Protein AF-A0A944VG94-F1 (afdb_monomer)

pLDDT: mean 92.04, std 11.25, range [38.28, 97.88]

Foldseek 3Di:
DDDPPDQLPQLVVQQPDDPVLSVLCVVVVNRHLLSLAPDDLVVSQVVSCVVVVHRDDCLSSLSSQLSNQVNHDPDDDPCSSHSVCSDPVNVVVVD

Radius of gyration: 13.61 Å; Cα contacts (8 Å, |Δi|>4): 105; chains: 1; bounding box: 28×43×30 Å

Secondary structure (DSSP, 8-state):
------GGGGGGGSTT--HHHHHHHHHTT--SGGGGTT--HHHHHHHHHHHHTS---THHHHHHHHHHHHHH-SS--TTTTSGGGGSHHHHHTT-

Mean predicted aligned error: 4.1 Å

Structure (mmCIF, N/CA/C/O backbone):
data_AF-A0A944VG94-F1
#
_entry.id   AF-A0A944VG94-F1
#
loop_
_atom_site.group_PDB
_atom_site.id
_atom_site.type_symbol
_atom_site.label_atom_id
_atom_site.label_alt_id
_atom_site.label_comp_id
_atom_site.label_asym_id
_atom_site.label_entity_id
_atom_site.label_seq_id
_atom_site.pdbx_PDB_ins_code
_atom_site.Cartn_x
_atom_site.Cartn_y
_atom_site.Cartn_z
_atom_site.occupancy
_atom_site.B_iso_or_equiv
_atom_site.auth_seq_id
_atom_site.auth_comp_id
_atom_site.auth_asym_id
_atom_site.auth_atom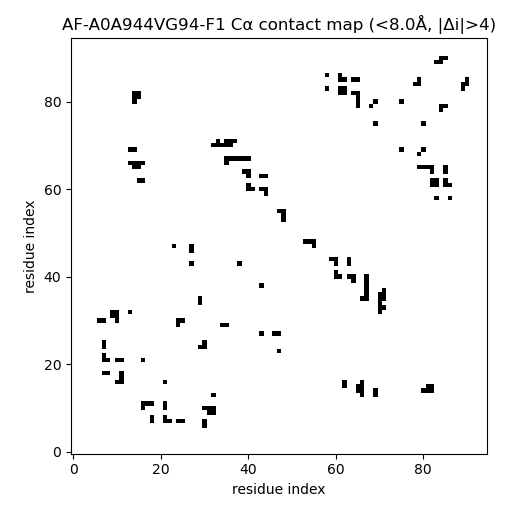_id
_atom_site.pdbx_PDB_model_num
ATOM 1 N N . MET A 1 1 ? -14.059 24.271 18.481 1.00 38.28 1 MET A N 1
ATOM 2 C CA . MET A 1 1 ? -13.487 24.110 17.127 1.00 38.28 1 MET A CA 1
ATOM 3 C C . MET A 1 1 ? -13.345 22.617 16.876 1.00 38.28 1 MET A C 1
ATOM 5 O O . MET A 1 1 ? -12.451 21.996 17.432 1.00 38.28 1 MET A O 1
ATOM 9 N N . THR A 1 2 ? -14.291 22.003 16.171 1.00 46.84 2 THR A N 1
ATOM 10 C CA . THR A 1 2 ? -14.237 20.577 15.822 1.00 46.84 2 THR A CA 1
ATOM 11 C C . THR A 1 2 ? -13.097 20.366 14.831 1.00 46.84 2 THR A C 1
ATOM 13 O O . THR A 1 2 ? -13.160 20.871 13.713 1.00 46.84 2 THR A O 1
ATOM 16 N N . GLN A 1 3 ? -12.031 19.666 15.229 1.00 50.53 3 GLN A N 1
ATOM 17 C CA . GLN A 1 3 ? -11.046 19.185 14.259 1.00 50.53 3 GLN A CA 1
ATOM 18 C C . GLN A 1 3 ? -11.789 18.275 13.277 1.00 50.53 3 GLN A C 1
ATOM 20 O O . GLN A 1 3 ? -12.276 17.219 13.677 1.00 50.53 3 GLN A O 1
ATOM 25 N N . ALA A 1 4 ? -11.907 18.687 12.014 1.00 61.91 4 ALA A N 1
ATOM 26 C CA . ALA A 1 4 ? -12.375 17.804 10.956 1.00 61.91 4 ALA A CA 1
ATOM 27 C C . ALA A 1 4 ? -11.386 16.638 10.878 1.00 61.91 4 ALA A C 1
ATOM 29 O O . ALA A 1 4 ? -10.229 16.798 10.480 1.00 61.91 4 ALA A O 1
ATOM 30 N N . GLN A 1 5 ? -11.801 15.477 11.375 1.00 66.06 5 GLN A N 1
ATOM 31 C CA . GLN A 1 5 ? -10.964 14.294 11.364 1.00 66.06 5 GLN A CA 1
ATOM 32 C C . GLN A 1 5 ? -10.750 13.907 9.900 1.00 66.06 5 GLN A C 1
ATOM 34 O O . GLN A 1 5 ? -11.712 13.764 9.149 1.00 66.06 5 GLN A O 1
ATOM 39 N N . LYS A 1 6 ? -9.488 13.796 9.474 1.00 83.44 6 LYS A N 1
ATOM 40 C CA . LYS A 1 6 ? -9.157 13.384 8.106 1.00 83.44 6 LYS A CA 1
ATOM 41 C C . LYS A 1 6 ? -9.838 12.033 7.829 1.00 83.44 6 LYS A C 1
ATOM 43 O O . LYS A 1 6 ? -9.545 11.091 8.569 1.00 83.44 6 LYS A O 1
ATOM 48 N N . PRO A 1 7 ? -10.706 11.907 6.807 1.00 87.31 7 PRO A N 1
ATOM 49 C CA . PRO A 1 7 ? -11.515 10.700 6.613 1.00 87.31 7 PRO A CA 1
ATOM 50 C C . PRO A 1 7 ? -10.666 9.450 6.341 1.00 87.31 7 PRO A C 1
ATOM 52 O O . PRO A 1 7 ? -11.082 8.339 6.634 1.00 87.31 7 PRO A O 1
ATOM 55 N N . TRP A 1 8 ? -9.431 9.625 5.869 1.00 93.00 8 TRP A N 1
ATOM 56 C CA . TRP A 1 8 ? -8.467 8.548 5.640 1.00 93.00 8 TRP A CA 1
ATOM 57 C C . TRP A 1 8 ? -7.657 8.136 6.876 1.00 93.00 8 TRP A C 1
ATOM 59 O O . TRP A 1 8 ? -6.796 7.265 6.783 1.00 93.00 8 TRP A O 1
ATOM 69 N N . LYS A 1 9 ? -7.881 8.742 8.052 1.00 93.75 9 LYS A N 1
ATOM 70 C CA . LYS A 1 9 ? -7.117 8.407 9.269 1.00 93.75 9 LYS A CA 1
ATOM 71 C C . LYS A 1 9 ? -7.250 6.927 9.640 1.00 93.75 9 LYS A C 1
ATOM 73 O O . LYS A 1 9 ? -6.284 6.341 10.112 1.00 93.75 9 LYS A O 1
ATOM 78 N N . GLN A 1 10 ? -8.408 6.326 9.376 1.00 93.75 10 GLN A N 1
ATOM 79 C CA . GLN A 1 10 ? -8.652 4.908 9.638 1.00 93.75 10 GLN A CA 1
ATOM 80 C C . GLN A 1 10 ? -7.763 3.964 8.821 1.00 93.75 10 GLN A C 1
ATOM 82 O O . GLN A 1 10 ? -7.458 2.878 9.289 1.00 93.75 10 GLN A O 1
ATOM 87 N N . LEU A 1 11 ? -7.273 4.384 7.651 1.00 96.75 11 LEU A N 1
ATOM 88 C CA . LEU A 1 11 ? -6.385 3.568 6.816 1.00 96.75 11 LEU A CA 1
ATOM 89 C C . LEU A 1 11 ? -4.949 3.506 7.364 1.00 96.75 11 LEU A C 1
ATOM 91 O O . LEU A 1 11 ? -4.166 2.663 6.945 1.00 96.75 11 LEU A O 1
ATOM 95 N N . GLN A 1 12 ? -4.594 4.360 8.331 1.00 96.81 12 GLN A N 1
ATOM 96 C CA . GLN A 1 12 ? -3.262 4.366 8.957 1.00 96.81 12 GLN A CA 1
ATOM 97 C C . GLN A 1 12 ? -3.055 3.210 9.947 1.00 96.81 12 GLN A C 1
ATOM 99 O O . GLN A 1 12 ? -1.961 3.056 10.482 1.00 96.81 12 GLN A O 1
ATOM 104 N N . VAL A 1 13 ? -4.087 2.396 10.207 1.00 96.06 13 VAL A N 1
ATOM 105 C CA . VAL A 1 13 ? -3.931 1.140 10.962 1.00 96.06 13 VAL A CA 1
ATOM 106 C C . VAL A 1 13 ? -3.142 0.094 10.171 1.00 96.06 13 VAL A C 1
ATOM 108 O O . VAL A 1 13 ? -2.616 -0.847 10.759 1.00 96.06 13 VAL A O 1
ATOM 111 N N . ILE A 1 14 ? -3.056 0.259 8.848 1.00 96.56 14 ILE A N 1
ATOM 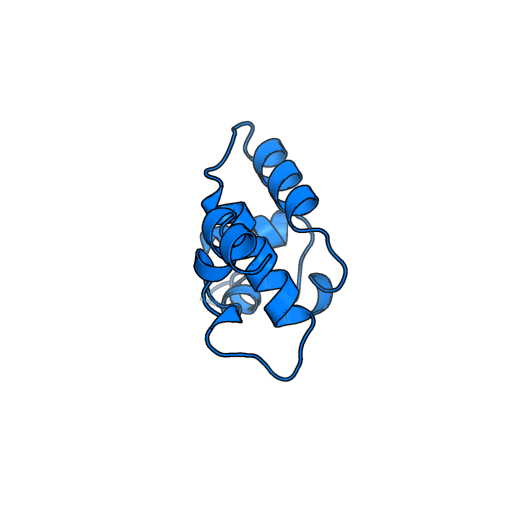112 C CA . ILE A 1 14 ? -2.337 -0.647 7.961 1.00 96.56 14 ILE A CA 1
ATOM 113 C C . ILE A 1 14 ? -0.824 -0.456 8.164 1.00 96.56 14 ILE A C 1
ATOM 115 O O . ILE A 1 14 ? -0.320 0.669 8.054 1.00 96.56 14 ILE A O 1
ATOM 119 N N . PRO A 1 15 ? -0.058 -1.533 8.409 1.00 95.38 15 PRO A N 1
ATOM 120 C CA . PRO A 1 15 ? 1.389 -1.443 8.556 1.00 95.38 15 PRO A CA 1
ATOM 121 C C . PRO A 1 15 ? 2.068 -0.815 7.332 1.00 95.38 15 PRO A C 1
ATOM 123 O O . PRO A 1 15 ? 1.816 -1.193 6.191 1.00 95.38 15 PRO A O 1
ATOM 126 N N . GLY A 1 16 ? 2.944 0.163 7.573 1.00 92.94 16 GLY A N 1
ATOM 127 C CA . GLY A 1 16 ? 3.642 0.898 6.511 1.00 92.94 16 GLY A CA 1
ATOM 128 C C . GLY A 1 16 ? 2.837 2.035 5.868 1.00 92.94 16 GLY A C 1
ATOM 129 O O . GLY A 1 16 ? 3.403 2.784 5.075 1.00 92.94 16 GLY A O 1
ATOM 130 N N . VAL A 1 17 ? 1.563 2.230 6.231 1.00 96.44 17 VAL A N 1
ATOM 131 C CA . VAL A 1 17 ? 0.718 3.301 5.682 1.00 96.44 17 VAL A CA 1
ATOM 132 C C . VAL A 1 17 ? 0.736 4.532 6.590 1.00 96.44 17 VAL A C 1
ATOM 134 O O . VAL A 1 17 ? 0.078 4.599 7.625 1.00 96.44 17 VAL A O 1
ATOM 137 N N . GLY A 1 18 ? 1.485 5.553 6.170 1.00 95.00 18 GLY A N 1
ATOM 138 C CA . GLY A 1 18 ? 1.465 6.881 6.790 1.00 95.00 18 GLY A CA 1
ATOM 139 C C . GLY A 1 18 ? 0.341 7.791 6.261 1.00 95.00 18 GLY A C 1
ATOM 140 O O . GLY A 1 18 ? -0.381 7.423 5.333 1.00 95.00 18 GLY A O 1
ATOM 141 N N . PRO A 1 19 ? 0.213 9.031 6.779 1.00 95.31 19 PRO A N 1
ATOM 142 C CA . PRO A 1 19 ? -0.847 9.962 6.382 1.00 95.31 19 PRO A CA 1
ATOM 143 C C . PRO A 1 19 ? -0.917 10.291 4.885 1.00 95.31 19 PRO A C 1
ATOM 145 O O . PRO A 1 19 ? -2.017 10.543 4.397 1.00 95.31 19 PRO A O 1
ATOM 148 N N . SER A 1 20 ? 0.223 10.303 4.180 1.00 93.88 20 SER A N 1
ATOM 149 C CA . SER A 1 20 ? 0.278 10.524 2.725 1.00 93.88 20 SER A CA 1
ATOM 150 C C . SER A 1 20 ? -0.308 9.336 1.969 1.00 93.88 20 SER A C 1
ATOM 152 O O . SER A 1 20 ? -1.242 9.502 1.201 1.00 93.88 20 SER A O 1
ATOM 154 N N . ILE A 1 21 ? 0.160 8.123 2.270 1.00 95.81 21 ILE A N 1
ATOM 155 C CA . ILE A 1 21 ? -0.296 6.902 1.593 1.00 95.81 21 ILE A CA 1
ATOM 156 C C . ILE A 1 21 ? -1.777 6.643 1.889 1.00 95.81 21 ILE A C 1
ATOM 158 O O . ILE A 1 21 ? -2.531 6.269 1.000 1.00 95.81 21 ILE A O 1
ATOM 162 N N . ALA A 1 22 ? -2.225 6.905 3.120 1.00 97.00 22 ALA A N 1
ATOM 163 C CA . ALA A 1 22 ? -3.639 6.828 3.476 1.00 97.00 22 ALA A CA 1
ATOM 164 C C . ALA A 1 22 ? -4.499 7.807 2.657 1.00 97.00 22 ALA A C 1
ATOM 166 O O . ALA A 1 22 ? -5.603 7.464 2.242 1.00 97.00 22 ALA A O 1
ATOM 167 N N . HIS A 1 23 ? -4.000 9.020 2.413 1.00 95.31 23 HIS A N 1
ATOM 168 C CA . HIS A 1 23 ? -4.678 9.980 1.548 1.00 95.31 23 HIS A CA 1
ATOM 169 C C . HIS A 1 23 ? -4.715 9.497 0.092 1.00 95.31 23 HIS A C 1
ATOM 171 O O . HIS A 1 23 ? -5.769 9.564 -0.533 1.00 95.31 23 HIS A O 1
ATOM 177 N N . ASP A 1 24 ? -3.612 8.946 -0.417 1.00 94.81 24 ASP A N 1
ATOM 178 C CA . ASP A 1 24 ? -3.537 8.406 -1.779 1.00 94.81 24 ASP A CA 1
ATOM 179 C C . ASP A 1 24 ? -4.525 7.246 -1.975 1.00 94.81 24 ASP A C 1
ATOM 181 O O . ASP A 1 24 ? -5.306 7.250 -2.922 1.00 94.81 24 ASP A O 1
ATOM 185 N N . LEU A 1 25 ? -4.586 6.305 -1.025 1.00 96.56 25 LEU A N 1
ATOM 186 C CA . LEU A 1 25 ? -5.589 5.233 -1.005 1.00 96.56 25 LEU A CA 1
ATOM 187 C C . LEU A 1 25 ? -7.017 5.796 -1.037 1.00 96.56 25 LEU A C 1
ATOM 189 O O . LEU A 1 25 ? -7.862 5.336 -1.805 1.00 96.56 25 LEU A O 1
ATOM 193 N N . TRP A 1 26 ? -7.278 6.850 -0.265 1.00 96.25 26 TRP A N 1
ATOM 194 C CA . TRP A 1 26 ? -8.584 7.498 -0.255 1.00 96.25 26 TRP A CA 1
ATOM 195 C C . TRP A 1 26 ? -8.947 8.152 -1.592 1.00 96.25 26 TRP A C 1
ATOM 197 O O . TRP A 1 26 ? -10.114 8.076 -1.997 1.00 96.25 26 TRP A O 1
ATOM 207 N N . LEU A 1 27 ? -7.974 8.747 -2.293 1.00 94.50 27 LEU A N 1
ATOM 208 C CA . LEU A 1 27 ? -8.143 9.271 -3.654 1.00 94.50 27 LEU A CA 1
ATOM 209 C C . LEU A 1 27 ? -8.390 8.156 -4.680 1.00 94.50 27 LEU A C 1
ATOM 211 O O . LEU A 1 27 ? -9.153 8.357 -5.621 1.00 94.50 27 LEU A O 1
ATOM 215 N N . LEU A 1 28 ? -7.816 6.969 -4.467 1.00 95.25 28 LEU A N 1
ATOM 216 C CA . LEU A 1 28 ? -8.065 5.774 -5.283 1.00 95.25 28 LEU A CA 1
ATOM 217 C C . LEU A 1 28 ? -9.448 5.143 -5.052 1.00 95.25 28 LEU A C 1
ATOM 219 O O . LEU A 1 28 ? -9.829 4.224 -5.778 1.00 95.25 28 LEU A O 1
ATOM 223 N N . GLY A 1 29 ? -10.211 5.646 -4.080 1.00 95.12 29 GLY A N 1
ATOM 224 C CA . GLY A 1 29 ? -11.547 5.154 -3.749 1.00 95.12 29 GLY A CA 1
ATOM 225 C C . GLY A 1 29 ? -11.587 4.183 -2.570 1.00 95.12 29 GLY A C 1
ATOM 226 O O . GLY A 1 29 ? -12.681 3.826 -2.158 1.00 95.12 29 GLY A O 1
ATOM 227 N N . ILE A 1 30 ? -10.442 3.836 -1.978 1.00 97.12 30 ILE A N 1
ATOM 228 C CA . ILE A 1 30 ? -10.351 2.975 -0.792 1.00 97.12 30 ILE A CA 1
ATOM 229 C C . ILE A 1 30 ? -10.766 3.789 0.435 1.00 97.12 30 ILE A C 1
ATOM 231 O O . ILE A 1 30 ? -10.090 4.748 0.815 1.00 97.12 30 ILE A O 1
ATOM 235 N N . LYS A 1 31 ? -11.906 3.467 1.043 1.00 95.06 31 LYS A N 1
ATOM 236 C CA . LYS A 1 31 ? -12.450 4.199 2.194 1.00 95.06 31 LYS A CA 1
ATOM 237 C C . LYS A 1 31 ? -12.173 3.479 3.502 1.00 95.06 31 LYS A C 1
ATOM 239 O O . LYS A 1 31 ? -11.917 4.159 4.495 1.00 95.06 31 LYS A O 1
ATOM 244 N N . GLU A 1 32 ? -12.130 2.155 3.493 1.00 95.94 32 GLU A N 1
ATOM 245 C CA . GLU A 1 32 ? -11.829 1.305 4.645 1.00 95.94 32 GLU A CA 1
ATOM 246 C C . GLU A 1 32 ? -10.820 0.195 4.312 1.00 95.94 32 GLU A C 1
ATOM 248 O O . GLU A 1 32 ? -10.451 -0.011 3.160 1.00 95.94 32 GLU A O 1
ATOM 253 N N . VAL A 1 33 ? -10.321 -0.508 5.336 1.00 96.12 33 VAL A N 1
ATOM 254 C CA . VAL A 1 33 ? -9.315 -1.572 5.152 1.00 96.12 33 VAL A CA 1
ATOM 255 C C . VAL A 1 33 ? -9.875 -2.722 4.310 1.00 96.12 33 VAL A C 1
ATOM 257 O O . VAL A 1 33 ? -9.165 -3.255 3.465 1.00 96.12 33 VAL A O 1
ATOM 260 N N . SER A 1 34 ? -11.145 -3.081 4.505 1.00 96.31 34 SER A N 1
ATOM 261 C CA . SER A 1 34 ? -11.845 -4.128 3.749 1.00 96.31 34 SER A CA 1
ATOM 262 C C . SER A 1 34 ? -11.878 -3.862 2.249 1.00 96.31 34 SER A C 1
ATOM 264 O O . SER A 1 34 ? -11.824 -4.825 1.487 1.00 96.31 34 SER A O 1
ATOM 266 N N . ASP A 1 35 ? -11.907 -2.594 1.831 1.00 96.69 35 ASP A N 1
ATOM 267 C CA . ASP A 1 35 ? -11.938 -2.218 0.415 1.00 96.69 35 ASP A CA 1
ATOM 268 C C . ASP A 1 35 ? -10.677 -2.660 -0.327 1.00 96.69 35 ASP A C 1
ATOM 270 O O . ASP A 1 35 ? -10.711 -2.778 -1.538 1.00 96.69 35 ASP A O 1
ATOM 274 N N . LEU A 1 36 ? -9.560 -2.924 0.361 1.00 96.56 36 LEU A N 1
ATOM 275 C CA . LEU A 1 36 ? -8.332 -3.417 -0.275 1.00 96.56 36 LEU A CA 1
ATOM 276 C C . LEU A 1 36 ? -8.397 -4.904 -0.648 1.00 96.56 36 LEU A C 1
ATOM 278 O O . LEU A 1 36 ? -7.532 -5.391 -1.376 1.00 96.56 36 LEU A O 1
ATOM 282 N N . ARG A 1 37 ? -9.380 -5.655 -0.139 1.00 95.31 37 ARG A N 1
ATOM 283 C CA . ARG A 1 37 ? -9.502 -7.091 -0.412 1.00 95.31 37 ARG A CA 1
ATOM 284 C C . ARG A 1 37 ? -9.785 -7.320 -1.893 1.00 95.31 37 ARG A C 1
ATOM 286 O O . ARG A 1 37 ? -10.732 -6.770 -2.442 1.00 95.31 37 ARG A O 1
ATOM 293 N N . GLY A 1 38 ? -8.979 -8.168 -2.528 1.00 90.88 38 GLY A N 1
ATOM 294 C CA . GLY A 1 38 ? -9.140 -8.514 -3.943 1.00 90.88 38 GLY A CA 1
ATOM 295 C C . GLY A 1 38 ? -8.661 -7.446 -4.931 1.00 90.88 38 GLY A C 1
ATOM 296 O O . GLY A 1 38 ? -8.785 -7.665 -6.132 1.00 90.88 38 GLY A O 1
ATOM 297 N N . HIS A 1 39 ? -8.094 -6.331 -4.459 1.00 96.12 39 HIS A N 1
ATOM 298 C CA . HIS A 1 39 ? -7.379 -5.404 -5.332 1.00 96.12 39 HIS A CA 1
ATOM 299 C C . HIS A 1 39 ? -6.015 -5.955 -5.742 1.00 96.12 39 HIS A C 1
ATOM 301 O O . HIS A 1 39 ? -5.367 -6.690 -4.996 1.00 96.12 39 HIS A O 1
ATOM 307 N N . ASP A 1 40 ? -5.567 -5.522 -6.915 1.00 96.88 40 ASP A N 1
ATOM 308 C CA . ASP A 1 40 ? -4.225 -5.757 -7.423 1.00 96.8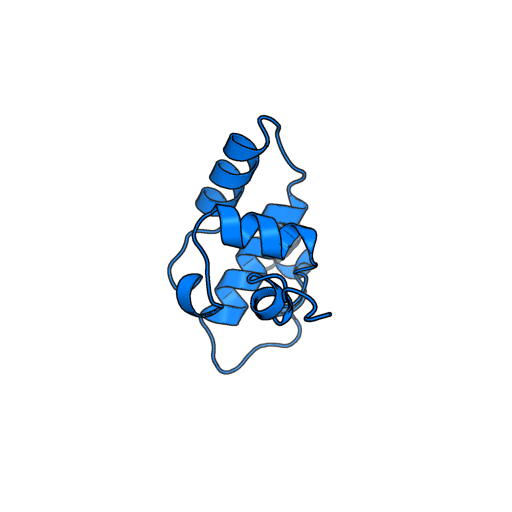8 40 ASP A CA 1
ATOM 309 C C . ASP A 1 40 ? -3.295 -4.593 -7.026 1.00 96.88 40 ASP A C 1
ATOM 311 O O . ASP A 1 40 ? -3.641 -3.414 -7.172 1.00 96.88 40 ASP A O 1
ATOM 315 N N . ALA A 1 41 ? -2.128 -4.904 -6.453 1.00 96.69 41 ALA A N 1
ATOM 316 C CA . ALA A 1 41 ? -1.229 -3.880 -5.915 1.00 96.69 41 ALA A CA 1
ATOM 317 C C . ALA A 1 41 ? -0.596 -3.035 -7.031 1.00 96.69 41 ALA A C 1
ATOM 319 O O . ALA A 1 41 ? -0.361 -1.835 -6.853 1.00 96.69 41 ALA A O 1
ATOM 320 N N . GLU A 1 42 ? -0.328 -3.660 -8.171 1.00 97.31 42 GLU A N 1
ATOM 321 C CA . GLU A 1 42 ? 0.252 -3.070 -9.363 1.00 97.31 42 GLU A CA 1
ATOM 322 C C . GLU A 1 42 ? -0.741 -2.093 -9.996 1.00 97.31 42 GLU A C 1
ATOM 324 O O . GLU A 1 42 ? -0.358 -0.952 -10.256 1.00 97.31 42 GLU A O 1
ATOM 329 N N 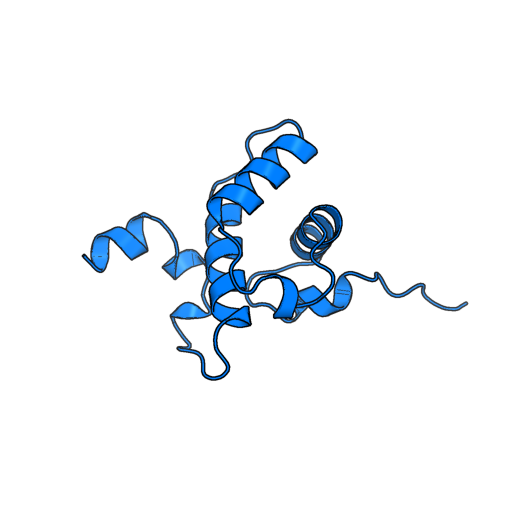. GLU A 1 43 ? -2.021 -2.459 -10.106 1.00 97.56 43 GLU A N 1
ATOM 330 C CA . GLU A 1 43 ? -3.085 -1.552 -10.554 1.00 97.56 43 GLU A CA 1
ATOM 331 C C . GLU A 1 43 ? -3.198 -0.318 -9.641 1.00 97.56 43 GLU A C 1
ATOM 333 O O . GLU A 1 43 ? -3.219 0.821 -10.119 1.00 97.56 43 GLU A O 1
ATOM 338 N N . LEU A 1 44 ? -3.227 -0.509 -8.314 1.00 97.38 44 LEU A N 1
ATOM 339 C CA . LEU A 1 44 ? -3.282 0.611 -7.363 1.00 97.38 44 LEU A CA 1
ATOM 340 C C . LEU A 1 44 ? -2.067 1.537 -7.515 1.00 97.38 44 LEU A C 1
ATOM 342 O O . LEU A 1 44 ? -2.200 2.763 -7.488 1.00 97.38 44 LEU A O 1
ATOM 346 N N . TYR A 1 45 ? -0.878 0.967 -7.700 1.00 97.88 45 TYR A N 1
ATOM 347 C CA . TYR A 1 45 ? 0.355 1.722 -7.895 1.00 97.88 45 TYR A CA 1
ATOM 348 C C . TYR A 1 45 ? 0.376 2.496 -9.215 1.00 97.88 45 TYR A C 1
ATOM 350 O O . TYR A 1 45 ? 0.759 3.671 -9.231 1.00 97.88 45 TYR A O 1
ATOM 358 N N . GLU A 1 46 ? -0.065 1.884 -10.311 1.00 97.81 46 GLU A N 1
ATOM 359 C CA . GLU A 1 46 ? -0.186 2.545 -11.610 1.00 97.81 46 GLU A CA 1
ATOM 360 C C . GLU A 1 46 ? -1.174 3.706 -11.556 1.00 97.81 46 GLU A C 1
ATOM 362 O O . GLU A 1 46 ? -0.861 4.807 -12.018 1.00 97.81 46 GLU A O 1
ATOM 367 N N . ARG A 1 47 ? -2.323 3.507 -10.905 1.00 97.38 47 ARG A N 1
ATOM 368 C CA . ARG A 1 47 ? -3.317 4.564 -10.698 1.00 97.38 47 ARG A CA 1
ATOM 369 C C . ARG A 1 47 ? -2.772 5.702 -9.834 1.00 97.38 47 ARG A C 1
ATOM 371 O O . ARG A 1 47 ? -2.989 6.862 -10.174 1.00 97.38 47 ARG A O 1
ATOM 378 N N . SER A 1 48 ? -2.010 5.409 -8.779 1.00 96.25 48 SER A N 1
ATOM 379 C CA . SER A 1 48 ? -1.330 6.445 -7.985 1.00 96.25 48 SER A CA 1
ATOM 380 C C . SER A 1 48 ? -0.315 7.238 -8.807 1.00 96.25 48 SER A C 1
ATOM 382 O O . SER A 1 48 ? -0.294 8.467 -8.731 1.00 96.25 48 SER A O 1
ATOM 384 N N . CYS A 1 49 ? 0.485 6.566 -9.641 1.00 96.56 49 CYS A N 1
ATOM 385 C CA . CYS A 1 49 ? 1.405 7.245 -10.558 1.00 96.56 49 CYS A CA 1
ATOM 386 C C . CYS A 1 49 ? 0.647 8.141 -11.550 1.00 96.56 49 CYS A C 1
ATOM 388 O O . CYS A 1 49 ? 1.058 9.273 -11.796 1.00 96.56 49 CYS A O 1
ATOM 390 N N . ALA A 1 50 ? -0.479 7.661 -12.089 1.00 96.69 50 ALA A N 1
ATOM 391 C CA . ALA A 1 50 ? -1.312 8.421 -13.015 1.00 96.69 50 ALA A CA 1
ATOM 392 C C . ALA A 1 50 ? -1.917 9.675 -12.361 1.00 96.69 50 ALA A C 1
ATOM 394 O O . ALA A 1 50 ? -1.895 10.744 -12.964 1.00 96.69 50 ALA A O 1
ATOM 395 N N . ILE A 1 51 ? -2.395 9.572 -11.115 1.00 94.12 51 ILE A N 1
ATOM 396 C CA . ILE A 1 51 ? -2.935 10.710 -10.353 1.00 94.12 51 ILE A CA 1
ATOM 397 C C . ILE A 1 51 ? -1.850 11.754 -10.063 1.00 94.12 51 ILE A C 1
ATOM 399 O O . ILE A 1 51 ? -2.105 12.950 -10.185 1.00 94.12 51 ILE A O 1
ATOM 403 N N . GLN A 1 52 ? -0.640 11.323 -9.691 1.00 92.69 52 GLN A N 1
ATOM 404 C CA . GLN A 1 52 ? 0.470 12.244 -9.414 1.00 92.69 52 GLN A CA 1
ATOM 405 C C . GLN A 1 52 ? 1.145 12.775 -10.689 1.00 92.69 52 GLN A C 1
ATOM 407 O O . GLN A 1 52 ? 1.911 13.734 -10.621 1.00 92.69 52 GLN A O 1
ATOM 412 N N . GLY A 1 53 ? 0.882 12.165 -11.849 1.00 95.50 53 GLY A N 1
ATOM 413 C CA . GLY A 1 53 ? 1.501 12.518 -13.129 1.00 95.50 53 GLY A CA 1
ATOM 414 C C . GLY A 1 53 ? 2.989 12.163 -13.226 1.00 95.50 53 GLY A C 1
ATOM 415 O O . GLY A 1 53 ? 3.663 12.592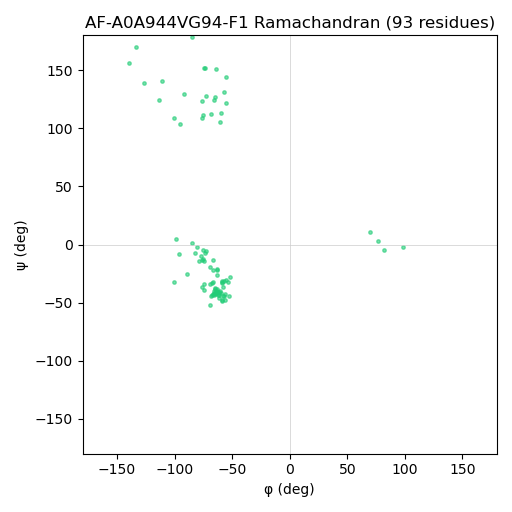 -14.161 1.00 95.50 53 GLY A O 1
ATOM 416 N N . VAL A 1 54 ? 3.518 11.394 -12.270 1.00 95.25 54 VAL A N 1
ATOM 417 C CA . VAL A 1 54 ? 4.930 11.001 -12.190 1.00 95.25 54 VAL A CA 1
ATOM 418 C C . VAL A 1 54 ? 5.065 9.544 -11.767 1.00 95.25 54 VAL A C 1
ATOM 420 O O . VAL A 1 54 ? 4.193 8.977 -11.108 1.00 95.25 54 VAL A O 1
ATOM 423 N N . ARG A 1 55 ? 6.197 8.925 -12.115 1.00 95.94 55 ARG A N 1
ATOM 424 C CA . ARG A 1 55 ? 6.531 7.587 -11.625 1.00 95.94 55 ARG A CA 1
ATOM 425 C C . ARG A 1 55 ? 6.992 7.683 -10.171 1.00 95.94 55 ARG A C 1
ATOM 427 O O . ARG A 1 55 ? 8.077 8.188 -9.899 1.00 95.94 55 ARG A O 1
ATOM 434 N N . ILE A 1 56 ? 6.162 7.196 -9.255 1.00 95.50 56 ILE A N 1
ATOM 435 C CA . ILE A 1 56 ? 6.481 7.129 -7.823 1.00 95.50 56 ILE A CA 1
ATOM 436 C C . ILE A 1 56 ? 7.497 6.007 -7.590 1.00 95.50 56 ILE A C 1
ATOM 438 O O . ILE A 1 56 ? 7.520 5.028 -8.336 1.00 95.50 56 ILE A O 1
ATOM 442 N N . ASP A 1 57 ? 8.327 6.118 -6.555 1.00 95.44 57 ASP A N 1
ATOM 443 C CA . ASP A 1 57 ? 9.235 5.037 -6.171 1.00 95.44 57 ASP A CA 1
ATOM 444 C C . ASP A 1 57 ? 8.484 3.711 -5.923 1.00 95.44 57 ASP A C 1
ATOM 446 O O . ASP A 1 57 ? 7.364 3.689 -5.402 1.00 95.44 57 ASP A O 1
ATOM 450 N N . ARG A 1 58 ? 9.109 2.583 -6.289 1.00 95.00 58 ARG A N 1
ATOM 451 C CA . ARG A 1 58 ? 8.485 1.253 -6.170 1.00 95.00 58 ARG A CA 1
ATOM 452 C C . ARG A 1 58 ? 8.255 0.822 -4.722 1.00 95.00 58 ARG A C 1
ATOM 454 O O . ARG A 1 58 ? 7.490 -0.112 -4.508 1.00 95.00 58 ARG A O 1
ATOM 461 N N . CYS A 1 59 ? 8.835 1.491 -3.723 1.00 95.00 59 CYS A N 1
ATOM 462 C CA . CYS A 1 59 ? 8.490 1.228 -2.327 1.00 95.00 59 CYS A CA 1
ATOM 463 C C . CYS A 1 59 ? 6.983 1.377 -2.061 1.00 95.00 59 CYS A C 1
ATOM 465 O O . CYS A 1 59 ? 6.447 0.619 -1.254 1.00 95.00 59 CYS A O 1
ATOM 467 N N . LEU A 1 60 ? 6.277 2.255 -2.790 1.00 96.81 60 LEU A N 1
ATOM 468 C CA . LEU A 1 60 ? 4.823 2.395 -2.678 1.00 96.81 60 LEU A CA 1
ATOM 469 C C . LEU A 1 60 ? 4.080 1.124 -3.112 1.00 96.81 60 LEU A C 1
ATOM 471 O O . LEU A 1 60 ? 3.152 0.698 -2.428 1.00 96.81 60 LEU A O 1
ATOM 475 N N . LEU A 1 61 ? 4.519 0.483 -4.198 1.00 97.62 61 LEU A N 1
ATOM 476 C CA . LEU A 1 61 ? 3.960 -0.794 -4.648 1.00 97.62 61 LEU A CA 1
ATOM 477 C C . LEU A 1 61 ? 4.062 -1.856 -3.546 1.00 97.62 61 LEU A C 1
ATOM 479 O O . LEU A 1 61 ? 3.107 -2.576 -3.267 1.00 97.62 61 LEU A O 1
ATOM 483 N N . TYR A 1 62 ? 5.210 -1.930 -2.876 1.00 97.44 62 TYR A N 1
ATOM 484 C CA . TYR A 1 62 ? 5.429 -2.907 -1.808 1.00 97.44 62 TYR A CA 1
ATOM 485 C C . TYR A 1 62 ? 4.561 -2.617 -0.578 1.00 97.44 62 TYR A C 1
ATOM 487 O O . TYR A 1 62 ? 4.086 -3.545 0.077 1.00 97.44 62 TYR A O 1
ATOM 495 N N . VAL A 1 63 ? 4.297 -1.336 -0.292 1.00 97.56 63 VAL A N 1
ATOM 496 C CA . VAL A 1 63 ? 3.311 -0.945 0.722 1.00 97.56 63 VAL A CA 1
ATOM 497 C C . VAL A 1 63 ? 1.907 -1.397 0.318 1.00 97.56 63 VAL A C 1
ATOM 499 O O . VAL A 1 63 ? 1.200 -1.927 1.167 1.00 97.56 63 VAL A O 1
ATOM 502 N N . TYR A 1 64 ? 1.507 -1.278 -0.952 1.00 97.81 64 TYR A N 1
ATOM 503 C CA . TYR A 1 64 ? 0.202 -1.771 -1.411 1.00 97.81 64 TYR A CA 1
ATOM 504 C C . TYR A 1 64 ? 0.072 -3.293 -1.332 1.00 97.81 64 TYR A C 1
ATOM 506 O O . TYR A 1 64 ? -0.936 -3.772 -0.819 1.00 97.81 64 TYR A O 1
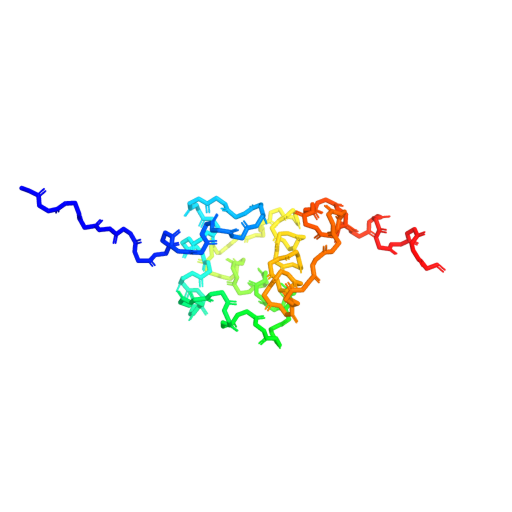ATOM 514 N N . ARG A 1 65 ? 1.105 -4.055 -1.711 1.00 97.56 65 ARG A N 1
ATOM 515 C CA . ARG A 1 65 ? 1.133 -5.518 -1.518 1.00 97.56 65 ARG A CA 1
ATOM 516 C C . ARG A 1 65 ? 0.919 -5.890 -0.043 1.00 97.56 65 ARG A C 1
ATOM 518 O O . ARG A 1 65 ? 0.052 -6.699 0.282 1.00 97.56 65 ARG A O 1
ATOM 525 N N . CYS A 1 66 ? 1.646 -5.226 0.858 1.00 97.31 66 CYS A N 1
ATOM 526 C CA . CYS A 1 66 ? 1.497 -5.391 2.307 1.00 97.31 66 CYS A CA 1
ATOM 527 C C . CYS A 1 66 ? 0.094 -5.001 2.805 1.00 97.31 66 CYS A C 1
ATOM 529 O O . CYS A 1 66 ? -0.484 -5.695 3.640 1.00 97.31 66 CYS A O 1
ATOM 531 N N . ALA A 1 67 ? -0.470 -3.911 2.284 1.00 97.44 67 ALA A N 1
ATOM 532 C CA . ALA A 1 67 ? -1.794 -3.423 2.654 1.00 97.44 67 ALA A CA 1
ATOM 533 C C . ALA A 1 67 ? -2.909 -4.395 2.243 1.00 97.44 67 ALA A C 1
ATOM 535 O O . ALA A 1 67 ? -3.800 -4.678 3.043 1.00 97.44 67 ALA A O 1
ATOM 536 N N . ILE A 1 68 ? -2.828 -4.948 1.031 1.00 97.56 68 ILE A N 1
ATOM 537 C CA . ILE A 1 68 ? -3.768 -5.955 0.526 1.00 97.56 68 ILE A CA 1
ATOM 538 C C . ILE A 1 68 ? -3.667 -7.242 1.347 1.00 97.56 68 ILE A C 1
ATOM 540 O O . ILE A 1 68 ? -4.697 -7.797 1.735 1.00 97.56 68 ILE A O 1
ATOM 544 N N . TYR A 1 69 ? -2.452 -7.695 1.681 1.00 97.31 69 TYR A N 1
ATOM 545 C CA . TYR A 1 69 ? -2.264 -8.839 2.575 1.00 97.31 69 TYR A CA 1
ATOM 546 C C . TYR A 1 69 ? -2.897 -8.601 3.949 1.00 97.31 69 TYR A C 1
ATOM 548 O O . TYR A 1 69 ? -3.651 -9.447 4.430 1.00 97.31 69 TYR A O 1
ATOM 556 N N . PHE A 1 70 ? -2.624 -7.443 4.557 1.00 97.12 70 PHE A N 1
ATOM 557 C CA . PHE A 1 70 ? -3.182 -7.069 5.853 1.00 97.12 70 PHE A CA 1
ATOM 558 C C . PHE A 1 70 ? -4.713 -7.067 5.829 1.00 97.12 70 PHE A C 1
ATOM 560 O O . PHE A 1 70 ? -5.340 -7.610 6.733 1.00 97.12 70 PHE A O 1
ATOM 567 N N . ALA A 1 71 ? -5.314 -6.512 4.776 1.00 96.94 71 ALA A N 1
ATOM 568 C CA . ALA A 1 71 ? -6.759 -6.505 4.610 1.00 96.94 71 ALA A CA 1
ATOM 569 C C . ALA A 1 71 ? -7.339 -7.911 4.403 1.00 96.94 71 ALA A C 1
ATOM 571 O O . ALA A 1 71 ? -8.403 -8.222 4.932 1.00 96.94 71 ALA A O 1
ATOM 572 N N . SER A 1 72 ? -6.660 -8.766 3.638 1.00 96.38 72 SER A N 1
ATOM 573 C CA . SER A 1 72 ? -7.187 -10.065 3.192 1.00 96.38 72 SER A CA 1
ATOM 574 C C . SER A 1 72 ? -7.062 -11.191 4.219 1.00 96.38 72 SER A C 1
ATOM 576 O O . SER A 1 72 ? -7.596 -12.271 3.988 1.00 96.38 72 SER A O 1
ATOM 578 N N . ASN A 1 73 ? -6.380 -10.961 5.342 1.00 95.31 73 ASN A N 1
ATOM 579 C CA . ASN A 1 73 ? -6.142 -11.973 6.366 1.00 95.31 73 ASN A CA 1
ATOM 580 C C . ASN A 1 73 ? -6.599 -11.460 7.733 1.00 95.31 73 ASN A C 1
ATOM 582 O O . ASN A 1 73 ? -6.333 -10.314 8.079 1.00 95.31 73 ASN A O 1
ATOM 586 N N . ASP A 1 74 ? -7.239 -12.319 8.526 1.00 90.88 74 ASP A N 1
ATOM 587 C CA . ASP A 1 74 ? -7.579 -12.003 9.921 1.00 90.88 74 ASP A CA 1
ATOM 588 C C . ASP A 1 74 ? -6.453 -12.408 10.891 1.00 90.88 74 ASP A C 1
ATOM 590 O O . ASP A 1 74 ? -6.312 -11.830 11.968 1.00 90.88 74 ASP A O 1
ATOM 594 N N . GLN A 1 75 ? -5.631 -13.394 10.506 1.00 93.88 75 GLN A N 1
ATOM 595 C CA . GLN A 1 75 ? -4.412 -13.793 11.213 1.00 93.88 75 GLN A CA 1
ATOM 596 C C . GLN A 1 75 ? -3.199 -13.470 10.344 1.00 93.88 75 GLN A C 1
ATOM 598 O O . GLN A 1 75 ? -3.110 -13.926 9.204 1.00 93.88 75 GLN A O 1
ATOM 603 N N . HIS A 1 76 ? -2.258 -12.696 10.883 1.00 93.62 76 HIS A N 1
ATOM 604 C CA . HIS A 1 76 ? -1.113 -12.197 10.124 1.00 93.62 76 HIS A CA 1
ATOM 605 C C . HIS A 1 76 ? 0.201 -12.834 10.563 1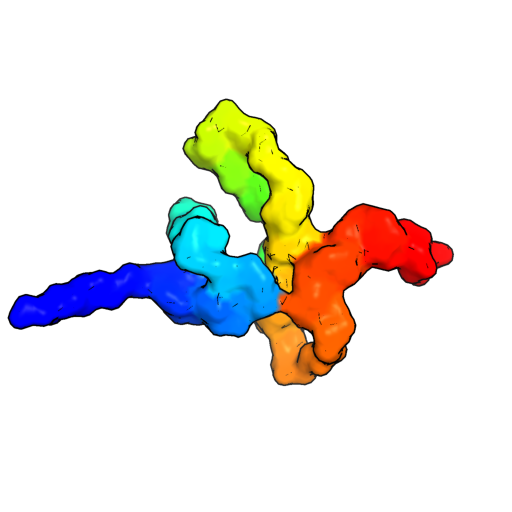.00 93.62 76 HIS A C 1
ATOM 607 O O . HIS A 1 76 ? 0.486 -12.950 11.755 1.00 93.62 76 HIS A O 1
ATOM 613 N N . ASP A 1 77 ? 1.062 -13.129 9.594 1.00 94.56 77 ASP A N 1
ATOM 614 C CA . ASP A 1 77 ? 2.479 -13.344 9.856 1.00 94.56 77 ASP A CA 1
ATOM 615 C C . ASP A 1 77 ? 3.162 -11.987 10.085 1.00 94.56 77 ASP A C 1
ATOM 617 O O . ASP A 1 77 ? 3.157 -11.102 9.225 1.00 94.56 77 ASP A O 1
ATOM 621 N N . SER A 1 78 ? 3.803 -11.838 11.244 1.00 93.94 78 SER A N 1
ATOM 622 C CA . SER A 1 78 ? 4.584 -10.655 11.622 1.00 93.94 78 SER A CA 1
ATOM 623 C C . SER A 1 78 ? 5.640 -10.225 10.589 1.00 93.94 78 SER A C 1
ATOM 625 O O . SER A 1 78 ? 5.974 -9.040 10.510 1.00 93.94 78 SER A O 1
ATOM 627 N N . GLN A 1 79 ? 6.181 -11.153 9.792 1.00 94.31 79 GLN A N 1
ATOM 628 C CA . GLN A 1 79 ? 7.118 -10.840 8.715 1.00 94.31 79 GLN A CA 1
ATOM 629 C C . GLN A 1 79 ? 6.400 -10.245 7.508 1.00 94.31 79 GLN A C 1
ATOM 631 O O . GLN A 1 79 ? 6.924 -9.322 6.889 1.00 94.31 79 GLN A O 1
ATOM 636 N N . LEU A 1 80 ? 5.193 -10.704 7.199 1.00 94.56 80 LEU A N 1
ATOM 637 C CA . LEU A 1 80 ? 4.398 -10.190 6.087 1.00 94.56 80 LEU A CA 1
ATOM 638 C C . LEU A 1 80 ? 3.738 -8.838 6.403 1.00 94.56 80 LEU A C 1
ATOM 640 O O . LEU A 1 80 ? 3.289 -8.149 5.496 1.00 94.56 80 LEU A O 1
ATOM 644 N N . LEU A 1 81 ? 3.768 -8.380 7.658 1.00 95.19 81 LEU A N 1
ATOM 645 C CA . LEU A 1 81 ? 3.392 -7.005 8.027 1.00 95.19 81 LEU A CA 1
ATOM 646 C C . LEU A 1 81 ? 4.498 -5.969 7.776 1.00 95.19 81 LEU A C 1
ATOM 648 O O . LEU A 1 81 ? 4.319 -4.774 8.016 1.00 95.19 81 LEU A O 1
ATOM 652 N N . LYS A 1 82 ? 5.668 -6.408 7.310 1.00 94.81 82 LYS A N 1
ATOM 653 C CA . LYS A 1 82 ? 6.785 -5.533 6.965 1.00 94.81 82 LYS A CA 1
ATOM 654 C C . LYS A 1 82 ? 6.811 -5.337 5.457 1.00 94.81 82 LYS A C 1
ATOM 656 O O . LYS A 1 82 ? 7.198 -6.244 4.727 1.00 94.81 82 LYS A O 1
ATOM 661 N N . TRP A 1 83 ? 6.460 -4.141 4.985 1.00 94.69 83 TRP A N 1
ATOM 662 C CA . TRP A 1 83 ? 6.344 -3.857 3.547 1.00 94.69 83 TRP A CA 1
ATOM 663 C C . TRP A 1 83 ? 7.603 -4.220 2.737 1.00 94.69 83 TRP A C 1
ATOM 665 O O . TRP A 1 83 ? 7.493 -4.654 1.597 1.00 94.69 83 TRP A O 1
ATOM 675 N N . TRP A 1 84 ? 8.809 -4.119 3.308 1.00 93.94 84 TRP A N 1
ATOM 676 C CA . TRP A 1 84 ? 10.049 -4.464 2.597 1.00 93.94 84 TRP A CA 1
ATOM 677 C C . TRP A 1 84 ? 10.180 -5.960 2.273 1.00 93.94 84 TRP A C 1
ATOM 679 O O . TRP A 1 84 ? 10.888 -6.314 1.328 1.00 93.94 84 TRP A O 1
ATOM 689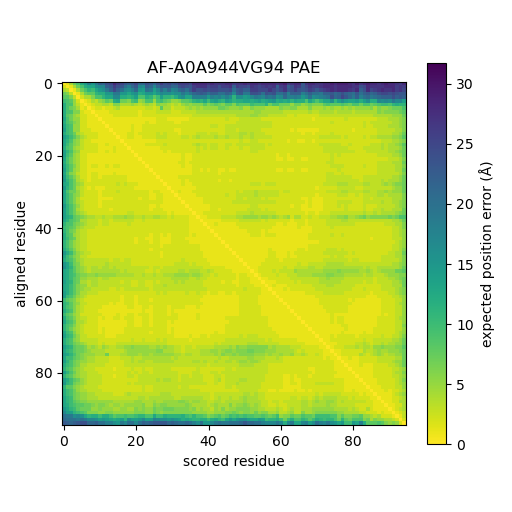 N N . ASN A 1 85 ? 9.469 -6.834 2.992 1.00 95.69 85 ASN A N 1
ATOM 690 C CA . ASN A 1 85 ? 9.384 -8.263 2.674 1.00 95.69 85 ASN A CA 1
ATOM 691 C C . ASN A 1 85 ? 8.501 -8.548 1.443 1.00 95.69 85 ASN A C 1
ATOM 693 O O . ASN A 1 85 ? 8.513 -9.664 0.936 1.00 95.69 85 ASN A O 1
ATOM 697 N N . TRP A 1 86 ? 7.811 -7.529 0.920 1.00 95.06 86 TRP A N 1
ATOM 698 C CA . TRP A 1 86 ? 7.071 -7.562 -0.346 1.00 95.06 86 TRP A CA 1
ATOM 699 C C . TRP A 1 86 ? 7.839 -6.943 -1.516 1.00 95.06 86 TRP A C 1
ATOM 701 O O . TRP A 1 86 ? 7.290 -6.798 -2.611 1.00 95.06 86 TRP A O 1
ATOM 711 N N . SER A 1 87 ? 9.096 -6.544 -1.293 1.00 94.94 87 SER A N 1
ATOM 712 C CA . SER A 1 87 ? 9.966 -6.090 -2.375 1.00 94.94 87 SER A CA 1
ATOM 713 C C . SER A 1 87 ? 10.233 -7.218 -3.364 1.00 94.94 87 SER A C 1
ATOM 715 O O . SER A 1 87 ? 10.281 -8.383 -2.975 1.00 94.94 87 SER A O 1
ATOM 717 N N . ASP A 1 88 ? 10.470 -6.882 -4.630 1.00 94.12 88 ASP A N 1
ATOM 718 C CA . ASP A 1 88 ? 10.753 -7.892 -5.659 1.00 94.12 88 ASP A CA 1
ATOM 719 C C . ASP A 1 88 ? 11.893 -8.827 -5.247 1.00 94.12 88 ASP A C 1
ATOM 721 O O . ASP A 1 88 ? 11.744 -10.040 -5.289 1.00 94.12 88 ASP A O 1
ATOM 725 N N . ARG A 1 89 ? 12.978 -8.269 -4.696 1.00 92.50 89 ARG A N 1
ATOM 726 C CA . ARG A 1 89 ? 14.105 -9.048 -4.163 1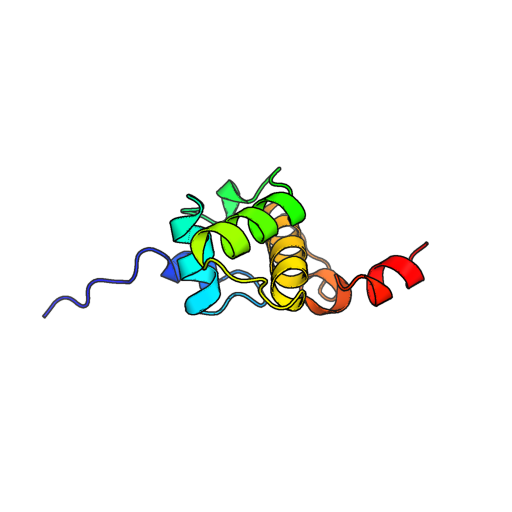.00 92.50 89 ARG A CA 1
ATOM 727 C C . ARG A 1 89 ? 13.684 -10.034 -3.069 1.00 92.50 89 ARG A C 1
ATOM 729 O O . ARG A 1 89 ? 14.288 -11.094 -2.929 1.00 92.50 89 ARG A O 1
ATOM 736 N N . ALA A 1 90 ? 12.733 -9.656 -2.218 1.00 91.31 90 ALA A N 1
ATOM 737 C CA . ALA A 1 90 ? 12.246 -10.528 -1.156 1.00 91.31 90 ALA A CA 1
ATOM 738 C C . ALA A 1 90 ? 11.342 -11.640 -1.705 1.00 91.31 90 ALA A C 1
ATOM 740 O O . ALA A 1 90 ? 11.393 -12.751 -1.184 1.00 91.31 90 ALA A O 1
ATOM 741 N N . LEU A 1 91 ? 10.568 -11.366 -2.758 1.00 88.12 91 LEU A N 1
ATOM 742 C CA . LEU A 1 91 ? 9.722 -12.358 -3.426 1.00 88.12 91 LEU A CA 1
ATOM 743 C C . LEU A 1 91 ? 10.541 -13.329 -4.288 1.00 88.12 91 LEU A C 1
ATOM 745 O O . LEU A 1 91 ? 10.299 -14.527 -4.249 1.00 88.12 91 LEU A O 1
ATOM 749 N N . GLU A 1 92 ? 11.574 -12.849 -4.983 1.00 89.69 92 GLU A N 1
ATOM 750 C CA . GLU A 1 92 ? 12.503 -13.687 -5.760 1.00 89.69 92 GLU A CA 1
ATOM 751 C C . GLU A 1 92 ? 13.213 -14.741 -4.903 1.00 89.69 92 GLU A C 1
ATOM 753 O O . GLU A 1 92 ? 13.504 -15.826 -5.380 1.00 89.69 92 GLU A O 1
ATOM 758 N N . ARG A 1 93 ? 13.488 -14.437 -3.630 1.00 80.44 93 ARG A N 1
ATOM 759 C CA . ARG A 1 93 ? 14.140 -15.366 -2.690 1.00 80.44 93 ARG A CA 1
ATOM 760 C C . ARG A 1 93 ? 13.232 -16.484 -2.184 1.00 80.44 93 ARG A C 1
ATOM 762 O O . ARG A 1 93 ? 13.729 -17.389 -1.521 1.00 80.44 93 ARG A O 1
ATOM 769 N N . GLN A 1 94 ? 11.925 -16.355 -2.386 1.00 64.19 94 GLN A N 1
ATOM 770 C CA . GLN A 1 94 ? 10.927 -17.315 -1.914 1.00 64.19 94 GLN A CA 1
ATOM 771 C C . GLN A 1 94 ? 10.534 -18.331 -2.997 1.00 64.19 94 GLN A C 1
ATOM 773 O O . GLN A 1 94 ? 9.832 -19.288 -2.677 1.00 64.19 94 GLN A O 1
ATOM 778 N N . ASN A 1 95 ? 10.999 -18.131 -4.235 1.00 53.38 95 ASN A N 1
ATOM 779 C CA . ASN A 1 95 ? 10.834 -19.038 -5.374 1.00 53.38 95 ASN A CA 1
ATOM 780 C C . ASN A 1 95 ? 12.110 -19.852 -5.615 1.00 53.38 95 ASN A C 1
ATOM 782 O O . ASN A 1 95 ? 11.973 -20.994 -6.105 1.00 53.38 95 ASN A O 1
#

Sequence (95 aa):
MTQAQKPWKQLQVIPGVGPSIAHDLWLLGIKEVSDLRGHDAEELYERSCAIQGVRIDRCLLYVYRCAIYFASNDQHDSQLLKWWNWSDRALERQN

Solvent-accessible surface area (backbone atoms only — not comparable to full-atom values): 5457 Å² total; per-residue (Å²): 134,84,78,77,72,63,81,35,60,75,39,42,76,37,55,80,32,46,78,65,54,17,43,51,40,40,76,73,65,38,72,51,56,67,62,35,45,91,58,57,34,65,59,53,39,52,50,52,22,61,74,70,73,44,88,66,68,67,68,56,36,13,29,38,46,23,36,28,51,57,40,66,40,96,75,79,57,78,65,62,52,36,26,72,57,53,30,68,76,45,51,62,74,75,110

Nearest PDB structures (foldseek):
  5a9j-assembly3_C  TM=8.029E-01  e=5.346E+00  Homo sapiens
  5aga-assembly1_A  TM=6.216E-01  e=3.145E+00  Homo sapiens
  5a9j-assembly4_D  TM=7.138E-01  e=8.174E+00  Homo sapiens
  5a9j-assembly2_B  TM=7.220E-01  e=6.971E+00  Homo sapiens
  5a9f-assembly1_A  TM=4.479E-01  e=5.070E+00  Homo sapiens